Protein AF-A0A523UBL9-F1 (afdb_monomer)

pLDDT: mean 83.99, std 14.18, range [36.81, 96.0]

Mean predicted aligned error: 9.4 Å

Foldseek 3Di:
DDDDPVNVVVVVVVVVVVVVVVCVVVVVVVVLVVLVVQCPDPDPVSVLVSLLVLLVVQLVCVVVLLVQLPDPDLSSLLSSLSSLLNRPDCSSVVCVVSLVVQLLDDADPSLLSSLSSVPSPDPDLVVCLVVCVVPVSNNVNNVVSVVVVVVVVVVVVVVVVVVVDD

Solvent-accessible surface area (backbone atoms only — not comparable to full-atom values): 9038 Å² total; per-residue (Å²): 134,88,80,54,70,70,59,56,51,53,51,52,52,52,53,50,50,52,51,53,52,50,50,59,63,48,46,56,61,53,51,49,54,52,37,57,55,31,50,70,42,88,48,66,68,55,17,48,52,27,29,47,59,50,16,71,52,47,74,76,40,47,67,60,37,49,54,23,55,71,39,92,47,67,67,40,30,40,51,28,25,56,22,49,41,51,42,82,77,69,68,56,63,79,46,46,69,58,43,49,59,49,26,60,47,74,82,44,80,57,25,35,34,38,39,49,26,57,51,61,72,36,94,51,68,71,58,56,48,62,77,24,62,95,35,66,52,36,31,50,30,43,50,53,36,49,56,55,50,55,60,57,52,52,59,56,54,53,56,56,57,60,71,70,69,130

Nearest PDB structures (foldseek):
  7mc4-assembly1_A  TM=5.126E-01  e=4.516E+00  Synechococcus sp. A15-62
  4ol0-assembly1_B  TM=4.038E-01  e=2.848E+00  Homo sapiens

Sequence (166 aa):
MKISLPLKLGIAVVVFFALVFGALFAYRPVRQAWLVSRLRSNDPAVSEGAAKRLAAEGVKIIPLLKNWLESENPAHAKNACRVTAKITGDEWKELTGQLNAVLDGKPSKLTDAASAVFFAHNKVRWKVTEVFEDSPARNRNILCYLLTYYHSSEETEEDDEEAGVI

Radius of gyration: 23.35 Å; Cα contacts (8 Å, |Δi|>4): 133; chains: 1; bounding box: 74×54×57 Å

Secondary structure (DSSP, 8-state):
----HHHHHHHHHHHHHHHHHHHHHHHHHHHHHHHHHHHT-S-HHHHHHHHHHHHTTGGGGHHHHHHHHSSS-HHHHHHHHHHHTT--SSGGGGGHHHHHHHHTS-SSHHHHHHHHHHHHH-SSHHHHHHHTTT-HHHHHHHHHHHHHHHHHHHHHHHHHHHTT--

Structure (mmCIF, N/CA/C/O backbone):
data_AF-A0A523UBL9-F1
#
_entry.id   AF-A0A523UBL9-F1
#
loop_
_atom_site.group_PDB
_atom_site.id
_atom_site.type_symbol
_atom_site.label_atom_id
_atom_site.label_alt_id
_atom_site.label_comp_id
_atom_site.label_asym_id
_atom_site.label_entity_id
_atom_site.label_seq_id
_atom_site.pdbx_PDB_ins_code
_atom_site.Cartn_x
_atom_site.Cartn_y
_atom_site.Cartn_z
_atom_site.occupancy
_atom_site.B_iso_or_equiv
_atom_site.auth_seq_id
_atom_site.auth_comp_id
_atom_site.auth_asym_id
_atom_site.auth_atom_id
_atom_site.pdbx_PDB_model_num
ATOM 1 N N . MET A 1 1 ? -36.142 36.239 30.978 1.00 55.59 1 MET A N 1
ATOM 2 C CA . MET A 1 1 ? -37.100 35.119 30.813 1.00 55.59 1 MET A CA 1
ATOM 3 C C . MET A 1 1 ? -36.541 33.876 31.500 1.00 55.59 1 MET A C 1
ATOM 5 O O . MET A 1 1 ? -35.405 33.511 31.223 1.00 55.59 1 MET A O 1
ATOM 9 N N . LYS A 1 2 ? -37.276 33.263 32.441 1.00 73.38 2 LYS A N 1
ATOM 10 C CA . LYS A 1 2 ? -36.837 32.039 33.138 1.00 73.38 2 LYS A CA 1
ATOM 11 C C . LYS A 1 2 ? -37.148 30.831 32.250 1.00 73.38 2 LYS A C 1
ATOM 13 O O . LYS A 1 2 ? -38.293 30.415 32.151 1.00 73.38 2 LYS A O 1
ATOM 18 N N . ILE A 1 3 ? -36.127 30.316 31.573 1.00 71.38 3 ILE A N 1
ATOM 19 C CA . ILE A 1 3 ? -36.206 29.081 30.782 1.00 71.38 3 ILE A CA 1
ATOM 20 C C . ILE A 1 3 ? -36.570 27.934 31.734 1.00 71.38 3 ILE A C 1
ATOM 22 O O . ILE A 1 3 ? -35.879 27.732 32.738 1.00 71.38 3 ILE A O 1
ATOM 26 N N . SER A 1 4 ? -37.656 27.219 31.435 1.00 80.50 4 SER A N 1
ATOM 27 C CA . SER A 1 4 ? -38.154 26.114 32.254 1.00 80.50 4 SER A CA 1
ATOM 28 C C . SER A 1 4 ? -37.127 24.975 32.324 1.00 80.50 4 SER A C 1
ATOM 30 O O . SER A 1 4 ? -36.413 24.688 31.362 1.00 80.50 4 SER A O 1
ATOM 32 N N . LEU A 1 5 ? -37.028 24.332 33.493 1.00 81.44 5 LEU A N 1
ATOM 33 C CA . LEU A 1 5 ? -36.116 23.213 33.761 1.00 81.44 5 LEU A CA 1
ATOM 34 C C . LEU A 1 5 ? -36.132 22.101 32.680 1.00 81.44 5 LEU A C 1
ATOM 36 O O . LEU A 1 5 ? -35.047 21.700 32.255 1.00 81.44 5 LEU A O 1
ATOM 40 N N . PRO A 1 6 ? -37.299 21.638 32.174 1.00 85.75 6 PRO A N 1
ATOM 41 C CA . PRO A 1 6 ? -37.336 20.604 31.135 1.00 85.75 6 PRO A CA 1
ATOM 42 C C . PRO A 1 6 ? -36.724 21.057 29.803 1.00 85.75 6 PRO A C 1
ATOM 44 O O . PRO A 1 6 ? -36.115 20.247 29.107 1.00 85.75 6 PRO A O 1
ATOM 47 N N . LEU A 1 7 ? -36.804 22.349 29.462 1.00 87.81 7 LEU A N 1
ATOM 48 C CA . LEU A 1 7 ? -36.224 22.872 28.223 1.00 87.81 7 LEU A CA 1
ATOM 49 C C . LEU A 1 7 ? -34.687 22.882 28.275 1.00 87.81 7 LEU A C 1
ATOM 51 O O . LEU A 1 7 ? -34.036 22.530 27.295 1.00 87.81 7 LEU A O 1
ATOM 55 N N . LYS A 1 8 ? -34.093 23.211 29.433 1.00 87.38 8 LYS A N 1
ATOM 56 C CA . LYS A 1 8 ? -32.631 23.134 29.623 1.00 87.38 8 LYS A CA 1
ATOM 57 C C . LYS A 1 8 ? -32.122 21.698 29.530 1.00 87.38 8 LYS A C 1
ATOM 59 O O . LYS A 1 8 ? -31.075 21.470 28.933 1.00 87.38 8 LYS A O 1
ATOM 64 N N . LEU A 1 9 ? -32.871 20.748 30.097 1.00 90.81 9 LEU A N 1
ATOM 65 C CA . LEU A 1 9 ? -32.520 19.331 30.048 1.00 90.81 9 LEU A CA 1
ATOM 66 C C . LEU A 1 9 ? -32.579 18.799 28.610 1.00 90.81 9 LEU A C 1
ATOM 68 O O . LEU A 1 9 ? -31.633 18.155 28.167 1.00 90.81 9 LEU A O 1
ATOM 72 N N . GLY A 1 10 ? -33.629 19.141 27.855 1.00 91.00 10 GLY A N 1
ATOM 73 C CA . GLY A 1 10 ? -33.744 18.770 26.443 1.00 91.00 10 GLY A CA 1
ATOM 74 C C . GLY A 1 10 ? -32.583 19.301 25.597 1.00 91.00 10 GLY A C 1
ATOM 75 O O . GLY A 1 10 ? -31.951 18.535 24.872 1.00 91.00 10 GLY A O 1
ATOM 76 N N . ILE A 1 11 ? -32.237 20.585 25.743 1.00 93.38 11 ILE A N 1
ATOM 77 C CA . ILE A 1 11 ? -31.098 21.185 25.027 1.00 93.38 11 ILE A CA 1
ATOM 78 C C . ILE A 1 11 ? -29.780 20.508 25.424 1.00 93.38 11 ILE A C 1
ATOM 80 O O . ILE A 1 11 ? -28.978 20.188 24.549 1.00 93.38 11 ILE A O 1
ATOM 84 N N . ALA A 1 12 ? -29.559 20.250 26.716 1.00 92.44 12 ALA A N 1
ATOM 85 C CA . ALA A 1 12 ? -28.338 19.600 27.190 1.00 92.44 12 ALA A CA 1
ATOM 86 C C . ALA A 1 12 ? -28.161 18.197 26.587 1.00 92.44 12 ALA A C 1
ATOM 88 O O . ALA A 1 12 ? -27.067 17.856 26.140 1.00 92.44 12 ALA A O 1
ATOM 89 N N . VAL A 1 13 ? -29.242 17.413 26.509 1.00 94.69 13 VAL A N 1
ATOM 90 C CA . VAL A 1 13 ? -29.226 16.084 25.881 1.00 94.69 13 VAL A CA 1
ATOM 91 C C . VAL A 1 13 ? -28.898 16.192 24.389 1.00 94.69 13 VAL A C 1
ATOM 93 O O . VAL A 1 13 ? -28.027 15.472 23.906 1.00 94.69 13 VAL A O 1
ATOM 96 N N . VAL A 1 14 ? -29.525 17.122 23.662 1.00 95.31 14 VAL A N 1
ATOM 97 C CA . VAL A 1 14 ? -29.258 17.316 22.225 1.00 95.31 14 VAL A CA 1
ATOM 98 C C . VAL A 1 14 ? -27.803 17.726 21.972 1.00 95.31 14 VAL A C 1
ATOM 100 O O . VAL A 1 14 ? -27.155 17.150 21.099 1.00 95.31 14 VAL A O 1
ATOM 103 N N . VAL A 1 15 ? -27.258 18.666 22.752 1.00 95.88 15 VAL A N 1
ATOM 104 C CA . VAL A 1 15 ? -25.851 19.097 22.636 1.00 95.88 15 VAL A CA 1
ATOM 105 C C . VAL A 1 15 ? -24.892 17.948 22.948 1.00 95.88 15 VAL A C 1
ATOM 107 O O . VAL A 1 15 ? -23.899 17.769 22.243 1.00 95.88 15 VAL A O 1
ATOM 110 N N . PHE A 1 16 ? -25.197 17.139 23.965 1.00 95.44 16 PHE A N 1
ATOM 111 C CA . PHE A 1 16 ? -24.388 15.976 24.314 1.00 95.44 16 PHE A CA 1
ATOM 112 C C . PHE A 1 16 ? -24.327 14.965 23.165 1.00 95.44 16 PHE A C 1
ATOM 114 O O . PHE A 1 16 ? -23.238 14.575 22.745 1.00 95.44 16 PHE A O 1
ATOM 121 N N . PHE A 1 17 ? -25.474 14.589 22.594 1.00 96.00 17 PHE A N 1
ATOM 122 C CA . PHE A 1 17 ? -25.494 13.678 21.450 1.00 96.00 17 PHE A CA 1
ATOM 123 C C . PHE A 1 17 ? -24.804 14.281 20.225 1.00 96.00 17 PHE A C 1
ATOM 125 O O . PHE A 1 17 ? -24.037 13.580 19.569 1.00 96.00 17 PHE A O 1
ATOM 132 N N . ALA A 1 18 ? -24.996 15.574 19.945 1.00 94.94 18 ALA A N 1
ATOM 133 C CA . ALA A 1 18 ? -24.295 16.252 18.856 1.00 94.94 18 ALA A CA 1
ATOM 134 C C . ALA A 1 18 ? -22.765 16.179 19.017 1.00 94.94 18 ALA A C 1
ATOM 136 O O . ALA A 1 18 ? -22.064 15.899 18.045 1.00 94.94 18 ALA A O 1
ATOM 137 N N . LEU A 1 19 ? -22.246 16.349 20.239 1.00 94.56 19 LEU A N 1
ATOM 138 C CA . LEU A 1 19 ? -20.820 16.176 20.537 1.00 94.56 19 LEU A CA 1
ATOM 139 C C . LEU A 1 19 ? -20.351 14.733 20.323 1.00 94.56 19 LEU A C 1
ATOM 141 O O . LEU A 1 19 ? -19.305 14.525 19.710 1.00 94.56 19 LEU A O 1
ATOM 145 N N . VAL A 1 20 ? -21.120 13.739 20.778 1.00 93.75 20 VAL A N 1
ATOM 146 C CA . VAL A 1 20 ? -20.772 12.320 20.587 1.00 93.75 20 VAL A CA 1
ATOM 147 C C . VAL A 1 20 ? -20.743 11.961 19.100 1.00 93.75 20 VAL A C 1
ATOM 149 O O . VAL A 1 20 ? -19.766 11.376 18.628 1.00 93.75 20 VAL A O 1
ATOM 152 N N . PHE A 1 21 ? -21.768 12.348 18.336 1.00 92.56 21 PHE A N 1
ATOM 153 C CA . PHE A 1 21 ? -21.807 12.110 16.892 1.00 92.56 21 PHE A CA 1
ATOM 154 C C . PHE A 1 21 ? -20.688 12.857 16.162 1.00 92.56 21 PHE A C 1
ATOM 156 O O . PHE A 1 21 ? -20.036 12.273 15.296 1.00 92.56 21 PHE A O 1
ATOM 163 N N . GLY A 1 22 ? -20.409 14.104 16.550 1.00 91.62 22 GLY A N 1
ATOM 164 C CA . GLY A 1 22 ? -19.294 14.880 16.010 1.00 91.62 22 GLY A CA 1
ATOM 165 C C . GLY A 1 22 ? -17.943 14.201 16.246 1.00 91.62 22 GLY A C 1
ATOM 166 O O . GLY A 1 22 ? -17.153 14.058 15.313 1.00 91.62 22 GLY A O 1
ATOM 167 N N . ALA A 1 23 ? -17.697 13.704 17.460 1.00 89.75 23 ALA A N 1
ATOM 168 C CA . ALA A 1 23 ? -16.467 12.993 17.801 1.00 89.75 23 ALA A CA 1
ATOM 169 C C . ALA A 1 23 ? -16.315 11.679 17.017 1.00 89.75 23 ALA A C 1
ATOM 171 O O . ALA A 1 23 ? -15.239 11.393 16.490 1.00 89.75 23 ALA A O 1
ATOM 172 N N . LEU A 1 24 ? -17.392 10.898 16.883 1.00 88.81 24 LEU A N 1
ATOM 173 C CA . LEU A 1 24 ? -17.383 9.655 16.104 1.00 88.81 24 LEU A CA 1
ATOM 174 C C . LEU A 1 24 ? -17.133 9.911 14.614 1.00 88.81 24 LEU A C 1
ATOM 176 O O . LEU A 1 24 ? -16.385 9.164 13.978 1.00 88.81 24 LEU A O 1
ATOM 180 N N . PHE A 1 25 ? -17.723 10.974 14.065 1.00 88.06 25 PHE A N 1
ATOM 181 C CA . PHE A 1 25 ? -17.520 11.345 12.668 1.00 88.06 25 PHE A CA 1
ATOM 182 C C . PHE A 1 25 ? -16.086 11.826 12.416 1.00 88.06 25 PHE A C 1
ATOM 184 O O . PHE A 1 25 ? -15.464 11.419 11.435 1.00 88.06 25 PHE A O 1
ATOM 191 N N . ALA A 1 26 ? -15.520 12.615 13.334 1.00 88.94 26 ALA A N 1
ATOM 192 C CA . ALA A 1 26 ? -14.139 13.088 13.256 1.00 88.94 26 ALA A CA 1
ATOM 193 C C . ALA A 1 26 ? -13.097 11.982 13.508 1.00 88.94 26 ALA A C 1
ATOM 195 O O . ALA A 1 26 ? -11.970 12.070 13.017 1.00 88.94 26 ALA A O 1
ATOM 196 N N . TYR A 1 27 ? -13.452 10.916 14.230 1.00 87.12 27 TYR A N 1
ATOM 197 C CA . TYR A 1 27 ? -12.510 9.857 14.594 1.00 87.12 27 TYR A CA 1
ATOM 198 C C . TYR A 1 27 ? -11.861 9.185 13.378 1.00 87.12 27 TYR A C 1
ATOM 200 O O . TYR A 1 27 ? -10.645 8.991 13.356 1.00 87.12 27 TYR A O 1
ATOM 208 N N . ARG A 1 28 ? -12.644 8.849 12.344 1.00 81.19 28 ARG A N 1
ATOM 209 C CA . ARG A 1 28 ? -12.119 8.195 11.132 1.00 81.19 28 ARG A CA 1
ATOM 210 C C . ARG A 1 28 ? -11.095 9.045 10.368 1.00 81.19 28 ARG A C 1
ATOM 212 O O . ARG A 1 28 ? -9.984 8.545 10.185 1.00 81.19 28 ARG A O 1
ATOM 219 N N . PRO A 1 29 ? -11.404 10.287 9.942 1.00 83.44 29 PRO A N 1
ATOM 220 C CA . PRO A 1 29 ? -10.446 11.105 9.203 1.00 83.44 29 PRO A CA 1
ATOM 221 C C . PRO A 1 29 ? -9.203 11.432 10.039 1.00 83.44 29 PRO A C 1
ATOM 223 O O . PRO A 1 29 ? -8.092 11.374 9.516 1.00 83.44 29 PRO A O 1
ATOM 226 N N . VAL A 1 30 ? -9.351 11.680 11.348 1.00 87.81 30 VAL A N 1
ATOM 227 C CA . VAL A 1 30 ? -8.208 11.937 12.243 1.00 87.81 30 VAL A CA 1
ATOM 228 C C . VAL A 1 30 ? -7.319 10.701 12.374 1.00 87.81 30 VAL A C 1
ATOM 230 O O . VAL A 1 30 ? -6.098 10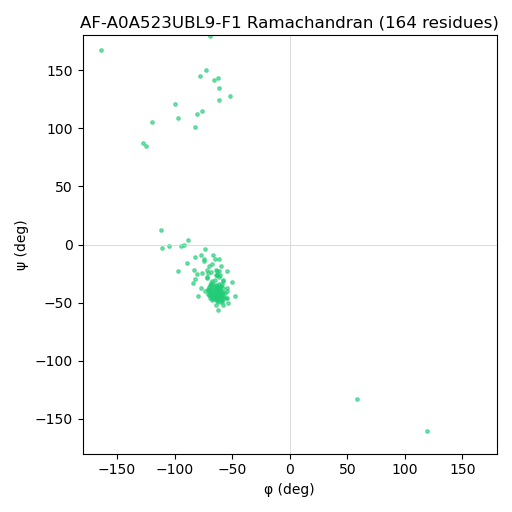.795 12.238 1.00 87.81 30 VAL A O 1
ATOM 233 N N . ARG A 1 31 ? -7.913 9.521 12.587 1.00 87.19 31 ARG A N 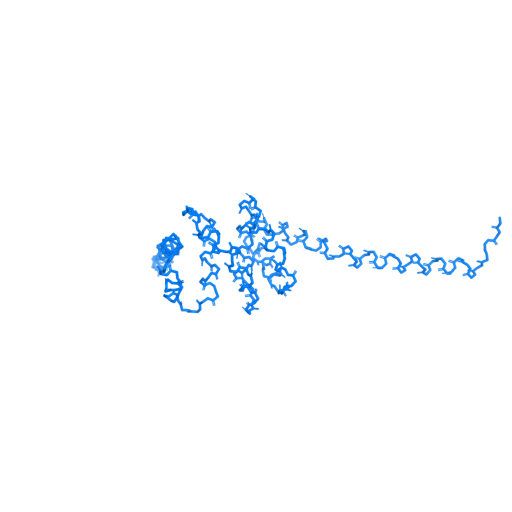1
ATOM 234 C CA . ARG A 1 31 ? -7.168 8.259 12.682 1.00 87.19 31 ARG A CA 1
ATOM 235 C C . ARG A 1 31 ? -6.436 7.938 11.381 1.00 87.19 31 ARG A C 1
ATOM 237 O O . ARG A 1 31 ? -5.283 7.515 11.436 1.00 87.19 31 ARG A O 1
ATOM 244 N N . GLN A 1 32 ? -7.073 8.152 10.231 1.00 83.19 32 GLN A N 1
ATOM 245 C CA . GLN A 1 32 ? -6.432 7.952 8.933 1.00 83.19 32 GLN A CA 1
ATOM 246 C C . GLN A 1 32 ? -5.268 8.924 8.748 1.00 83.19 32 GLN A C 1
ATOM 248 O O . GLN A 1 32 ? -4.151 8.465 8.532 1.00 83.19 32 GLN A O 1
ATOM 253 N N . ALA A 1 33 ? -5.469 10.230 8.940 1.00 85.50 33 ALA A N 1
ATOM 254 C CA . ALA A 1 33 ? -4.394 11.222 8.843 1.00 85.50 33 ALA A CA 1
ATOM 255 C C . ALA A 1 33 ? -3.202 10.887 9.759 1.00 85.50 33 ALA A C 1
ATOM 257 O O . ALA A 1 33 ? -2.042 10.985 9.353 1.00 85.50 33 ALA A O 1
ATOM 258 N N . TRP A 1 34 ? -3.480 10.407 10.971 1.00 88.88 34 TRP A N 1
ATOM 259 C CA . TRP A 1 34 ? -2.451 9.960 11.903 1.00 88.88 34 TRP A CA 1
ATOM 260 C C . TRP A 1 34 ? -1.677 8.729 11.400 1.00 88.88 34 TRP A C 1
ATOM 262 O O . TRP A 1 34 ? -0.446 8.708 11.470 1.00 88.88 34 TRP A O 1
ATOM 272 N N . LEU A 1 35 ? -2.358 7.720 10.843 1.00 87.94 35 LEU A N 1
ATOM 273 C CA . LEU A 1 35 ? -1.700 6.554 10.236 1.00 87.94 35 LEU A CA 1
ATOM 274 C C . LEU A 1 35 ? -0.860 6.948 9.012 1.00 87.94 35 LEU A C 1
ATOM 276 O O . LEU A 1 35 ? 0.265 6.469 8.872 1.00 87.94 35 LEU A O 1
ATOM 280 N N . VAL A 1 36 ? -1.353 7.868 8.176 1.00 86.12 36 VAL A N 1
ATOM 281 C CA . VAL A 1 36 ? -0.602 8.425 7.036 1.00 86.12 36 VAL A CA 1
ATOM 282 C C . VAL A 1 36 ? 0.666 9.132 7.509 1.00 86.12 36 VAL A C 1
ATOM 284 O O . VAL A 1 36 ? 1.735 8.942 6.932 1.00 86.12 36 VAL A O 1
ATOM 287 N N . SER A 1 37 ? 0.581 9.909 8.590 1.00 87.56 37 SER A N 1
ATOM 288 C CA . SER A 1 37 ? 1.762 10.539 9.184 1.00 87.56 37 SER A CA 1
ATOM 289 C C . SER A 1 37 ? 2.769 9.499 9.677 1.00 87.56 37 SER A C 1
ATOM 291 O O . SER A 1 37 ? 3.971 9.690 9.510 1.00 87.56 37 SER A O 1
ATOM 293 N N . ARG A 1 38 ? 2.303 8.387 10.259 1.00 88.81 38 ARG A N 1
ATOM 294 C CA . ARG A 1 38 ? 3.1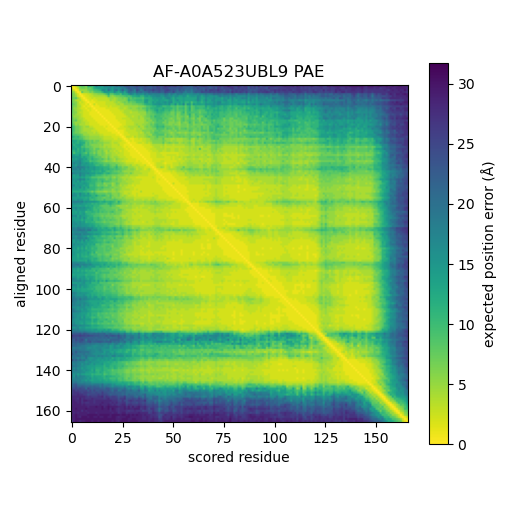85 7.316 10.745 1.00 88.81 38 ARG A CA 1
ATOM 295 C C . ARG A 1 38 ? 3.828 6.496 9.633 1.00 88.81 38 ARG A C 1
ATOM 297 O O . ARG A 1 38 ? 4.953 6.047 9.825 1.00 88.81 38 ARG A O 1
ATOM 304 N N . LEU A 1 39 ? 3.196 6.373 8.464 1.00 87.62 39 LEU A N 1
ATOM 305 C CA . LEU A 1 39 ? 3.843 5.789 7.280 1.00 87.62 39 LEU A CA 1
ATOM 306 C C . LEU A 1 39 ? 5.122 6.542 6.887 1.00 87.62 39 LEU A C 1
ATOM 308 O O . LEU A 1 39 ? 6.058 5.930 6.383 1.00 87.62 39 LEU A O 1
ATOM 312 N N . ARG A 1 40 ? 5.183 7.851 7.152 1.00 85.56 40 ARG A N 1
ATOM 313 C CA . ARG A 1 40 ? 6.344 8.705 6.860 1.00 85.56 40 ARG A CA 1
ATOM 314 C C . ARG A 1 40 ? 7.381 8.745 7.988 1.00 85.56 40 ARG A C 1
ATOM 316 O O . ARG A 1 40 ? 8.327 9.517 7.897 1.00 85.56 40 ARG A O 1
ATOM 323 N N . SER A 1 41 ? 7.197 7.971 9.057 1.00 85.06 41 SER A N 1
ATOM 324 C CA . SER A 1 41 ? 8.179 7.896 10.139 1.00 85.06 41 SER A CA 1
ATOM 325 C C . SER A 1 41 ? 9.481 7.260 9.644 1.00 85.06 41 SER A C 1
ATOM 327 O O . SER A 1 41 ? 9.441 6.298 8.878 1.00 85.06 41 SER A O 1
ATOM 329 N N . ASN A 1 42 ? 10.619 7.777 10.116 1.00 85.88 42 ASN A N 1
ATOM 330 C CA . ASN A 1 42 ? 11.938 7.186 9.868 1.00 85.88 42 ASN A CA 1
ATOM 331 C C . ASN A 1 42 ? 12.131 5.861 10.615 1.00 85.88 42 ASN A C 1
ATOM 333 O O . ASN A 1 42 ? 13.016 5.094 10.258 1.00 85.88 42 ASN A O 1
ATOM 337 N N . ASP A 1 43 ? 11.312 5.594 11.637 1.00 89.69 43 ASP A N 1
ATOM 338 C CA . ASP A 1 43 ? 11.318 4.329 12.362 1.00 89.69 43 ASP A CA 1
ATOM 339 C C . ASP A 1 43 ? 10.626 3.238 11.512 1.00 89.69 43 ASP A C 1
ATOM 341 O O . ASP A 1 43 ? 9.407 3.323 11.266 1.00 89.69 43 ASP A O 1
ATOM 345 N N . PRO A 1 44 ? 11.367 2.198 11.070 1.00 86.50 44 PRO A N 1
ATOM 346 C CA . PRO A 1 44 ? 10.820 1.122 10.254 1.00 86.50 44 PRO A CA 1
ATOM 347 C C . PRO A 1 44 ? 9.660 0.396 10.936 1.00 86.50 44 PRO A C 1
ATOM 349 O O . PRO A 1 44 ? 8.679 0.075 10.262 1.00 86.50 44 PRO A O 1
ATOM 352 N N . ALA A 1 45 ? 9.715 0.191 12.257 1.00 89.12 45 ALA A N 1
ATOM 353 C CA . ALA A 1 45 ? 8.691 -0.530 13.008 1.00 89.12 45 ALA A CA 1
ATOM 354 C C . ALA A 1 45 ? 7.385 0.271 13.094 1.00 89.12 45 ALA A C 1
ATOM 356 O O . ALA A 1 45 ? 6.291 -0.278 12.916 1.00 89.12 45 ALA A O 1
ATOM 357 N N . VAL A 1 46 ? 7.481 1.589 13.299 1.00 89.81 46 VAL A N 1
ATOM 358 C CA . VAL A 1 46 ? 6.314 2.488 13.328 1.00 89.81 46 VAL A CA 1
ATOM 359 C C . VAL A 1 46 ? 5.650 2.560 11.959 1.00 89.81 46 VAL A C 1
ATOM 361 O O . VAL A 1 46 ? 4.424 2.438 11.850 1.00 89.81 46 VAL A O 1
ATOM 364 N N . SER A 1 47 ? 6.460 2.739 10.920 1.00 88.06 47 SER A N 1
ATOM 365 C CA . SER A 1 47 ? 5.987 2.829 9.544 1.00 88.06 47 SER A CA 1
ATOM 366 C C . SER A 1 47 ? 5.354 1.507 9.079 1.00 88.06 47 SER A C 1
ATOM 368 O O . SER A 1 47 ? 4.298 1.490 8.441 1.00 88.06 47 SER A O 1
ATOM 370 N N . GLU A 1 48 ? 5.929 0.377 9.491 1.00 88.94 48 GLU A N 1
ATOM 371 C CA . GLU A 1 48 ? 5.432 -0.962 9.179 1.00 88.94 48 GLU A CA 1
ATOM 372 C C . GLU A 1 48 ? 4.126 -1.283 9.906 1.00 88.94 48 GLU A C 1
ATOM 374 O O . GLU A 1 48 ? 3.169 -1.772 9.296 1.00 88.94 48 GLU A O 1
ATOM 379 N N . GLY A 1 49 ? 4.040 -0.929 11.188 1.00 89.81 49 GLY A N 1
ATOM 380 C CA . GLY A 1 49 ? 2.808 -1.042 11.960 1.00 89.81 49 GLY A CA 1
ATOM 381 C C . GLY A 1 49 ? 1.673 -0.196 11.378 1.00 89.81 49 GLY A C 1
ATOM 382 O O . GLY A 1 49 ? 0.523 -0.640 11.361 1.00 89.81 49 GLY A O 1
ATOM 383 N N . ALA A 1 50 ? 1.975 0.999 10.860 1.00 91.31 50 ALA A N 1
ATOM 384 C CA . ALA A 1 50 ? 0.986 1.841 10.189 1.00 91.31 50 ALA A CA 1
ATOM 385 C C . ALA A 1 50 ? 0.474 1.203 8.889 1.00 91.31 50 ALA A C 1
ATOM 387 O O . ALA A 1 50 ? -0.739 1.153 8.678 1.00 91.31 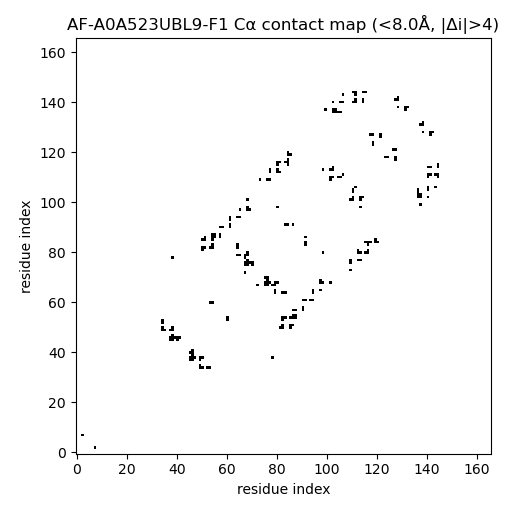50 ALA A O 1
ATOM 388 N N . ALA A 1 51 ? 1.371 0.649 8.066 1.00 92.25 51 ALA A N 1
ATOM 389 C CA . ALA A 1 51 ? 0.997 -0.034 6.829 1.00 92.25 51 ALA A CA 1
ATOM 390 C C . ALA A 1 51 ? 0.090 -1.246 7.089 1.00 92.25 51 ALA A C 1
ATOM 392 O O . ALA A 1 51 ? -0.950 -1.375 6.448 1.00 92.25 51 ALA A O 1
ATOM 393 N N . LYS A 1 52 ? 0.426 -2.084 8.081 1.00 92.88 52 LYS A N 1
ATOM 394 C CA . LYS A 1 52 ? -0.406 -3.235 8.482 1.00 92.88 52 LYS A CA 1
ATOM 395 C C . LYS A 1 52 ? -1.792 -2.806 8.970 1.00 92.88 52 LYS A C 1
ATOM 397 O O . LYS A 1 52 ? -2.791 -3.412 8.603 1.00 92.88 52 LYS A O 1
ATOM 402 N N . ARG A 1 53 ? -1.869 -1.741 9.777 1.00 92.44 53 ARG A N 1
ATOM 403 C CA . ARG A 1 53 ? -3.148 -1.220 10.294 1.00 92.44 53 ARG A CA 1
ATOM 404 C C . ARG A 1 53 ? -4.041 -0.648 9.198 1.00 92.44 53 ARG A C 1
ATOM 406 O O . ARG A 1 53 ? -5.251 -0.801 9.301 1.00 92.44 53 ARG A O 1
ATOM 413 N N . LEU A 1 54 ? -3.458 -0.000 8.189 1.00 91.62 54 LEU A N 1
ATOM 414 C CA . LEU A 1 54 ? -4.199 0.488 7.024 1.00 91.62 54 LEU A CA 1
ATOM 415 C C . LEU A 1 54 ? -4.663 -0.668 6.136 1.00 91.62 54 LEU A C 1
ATOM 417 O O . LEU A 1 54 ? -5.816 -0.687 5.723 1.00 91.62 54 LEU A O 1
ATOM 421 N N . ALA A 1 55 ? -3.801 -1.656 5.899 1.00 91.88 55 ALA A N 1
ATOM 422 C CA . ALA A 1 55 ? -4.147 -2.840 5.118 1.00 91.88 55 ALA A CA 1
ATOM 423 C C . ALA A 1 55 ? -5.281 -3.658 5.761 1.00 91.88 55 ALA A C 1
ATOM 425 O O . ALA A 1 55 ? -6.156 -4.158 5.060 1.00 91.88 55 ALA A O 1
ATOM 426 N N . ALA A 1 56 ? -5.324 -3.719 7.097 1.00 91.19 56 ALA A N 1
ATOM 427 C CA . ALA A 1 56 ? -6.395 -4.374 7.847 1.00 91.19 56 ALA A CA 1
ATOM 428 C C . ALA A 1 56 ? -7.779 -3.707 7.688 1.00 91.19 56 ALA A C 1
ATOM 430 O O . ALA A 1 56 ? -8.784 -4.291 8.087 1.00 91.19 56 ALA A O 1
ATOM 431 N N . GLU A 1 57 ? -7.869 -2.497 7.118 1.00 88.69 57 GLU A N 1
ATOM 432 C CA . GLU A 1 57 ? -9.163 -1.887 6.774 1.00 88.69 57 GLU A CA 1
ATOM 433 C C . GLU A 1 57 ? -9.807 -2.526 5.524 1.00 88.69 57 GLU A C 1
ATOM 435 O O . GLU A 1 57 ? -11.001 -2.308 5.283 1.00 88.69 57 GLU A O 1
ATOM 440 N N . GLY A 1 58 ? -9.053 -3.337 4.766 1.00 86.62 58 GLY A N 1
ATOM 441 C CA . GLY A 1 58 ? -9.534 -4.109 3.617 1.00 86.62 58 GLY A CA 1
ATOM 442 C C . GLY A 1 58 ? -10.138 -3.223 2.527 1.00 86.62 58 GLY A C 1
ATOM 443 O O . GLY A 1 58 ? -9.596 -2.171 2.199 1.00 86.62 58 GLY A O 1
ATOM 444 N N . VAL A 1 59 ? -11.314 -3.594 2.013 1.00 88.75 59 VAL A N 1
ATOM 445 C CA . VAL A 1 59 ? -12.031 -2.863 0.943 1.00 88.75 59 VAL A CA 1
ATOM 446 C C . VAL A 1 59 ? -12.177 -1.358 1.227 1.00 88.75 59 VAL A C 1
ATOM 448 O O . VAL A 1 59 ? -12.139 -0.536 0.314 1.00 88.75 59 VAL A O 1
ATOM 451 N N . LYS A 1 60 ? -12.291 -0.949 2.500 1.00 89.06 60 LYS A N 1
ATOM 452 C CA . LYS A 1 60 ? -12.499 0.464 2.868 1.00 89.06 60 LYS A CA 1
ATOM 453 C C . LYS A 1 60 ? -11.325 1.367 2.491 1.00 89.06 60 LYS A C 1
ATOM 455 O O . LYS A 1 60 ? -11.541 2.565 2.310 1.00 89.06 60 LYS A O 1
ATOM 460 N N . ILE A 1 61 ? -10.109 0.824 2.395 1.00 90.81 61 ILE A N 1
ATOM 461 C CA . ILE A 1 61 ? -8.913 1.611 2.074 1.00 90.81 61 ILE A CA 1
ATOM 462 C C . ILE A 1 61 ? -8.649 1.700 0.568 1.00 90.81 61 ILE A C 1
ATOM 464 O O . ILE A 1 61 ? -7.919 2.591 0.139 1.00 90.81 61 ILE A O 1
ATOM 468 N N . ILE A 1 62 ? -9.271 0.839 -0.245 1.00 92.56 62 ILE A N 1
ATOM 469 C CA . ILE A 1 62 ? -9.043 0.759 -1.695 1.00 92.56 62 ILE A CA 1
ATOM 470 C C . ILE A 1 62 ? -9.238 2.111 -2.404 1.00 92.56 62 ILE A C 1
ATOM 472 O O . ILE A 1 62 ? -8.335 2.503 -3.145 1.00 92.56 62 ILE A O 1
ATOM 476 N N . PRO A 1 63 ? -10.304 2.902 -2.143 1.00 92.62 63 PRO A N 1
ATOM 477 C CA . PRO A 1 63 ? -10.457 4.212 -2.781 1.00 92.62 63 PRO A CA 1
ATOM 478 C C . PRO A 1 63 ? -9.311 5.179 -2.454 1.00 92.62 63 PRO A C 1
ATOM 480 O O . PRO A 1 63 ? -8.871 5.938 -3.313 1.00 92.62 63 PRO A O 1
ATOM 483 N N . LEU A 1 64 ? -8.792 5.135 -1.221 1.00 91.38 64 LEU A N 1
ATOM 484 C CA . LEU A 1 64 ? -7.653 5.959 -0.821 1.00 91.38 64 LEU A CA 1
ATOM 485 C C . LEU A 1 64 ? -6.377 5.525 -1.550 1.00 91.38 64 LEU A C 1
ATOM 487 O O . LEU A 1 64 ? -5.643 6.375 -2.051 1.00 91.38 64 LEU A O 1
ATOM 491 N N . LEU A 1 65 ? -6.121 4.216 -1.623 1.00 94.06 65 LEU A N 1
ATOM 492 C CA . LEU A 1 65 ? -4.947 3.668 -2.305 1.00 94.06 65 LEU A CA 1
ATOM 493 C C . LEU A 1 65 ? -4.975 3.964 -3.803 1.00 94.06 65 LEU A C 1
ATOM 495 O O . LEU A 1 65 ? -3.949 4.350 -4.358 1.00 94.06 65 LEU A O 1
ATOM 499 N N . LYS A 1 66 ? -6.149 3.862 -4.430 1.00 94.12 66 LYS A N 1
ATOM 500 C CA . LYS A 1 66 ? -6.360 4.252 -5.824 1.00 94.12 66 LYS A CA 1
ATOM 501 C C . LYS A 1 66 ? -6.001 5.722 -6.047 1.00 94.12 66 LYS A C 1
ATOM 503 O O . LYS A 1 66 ? 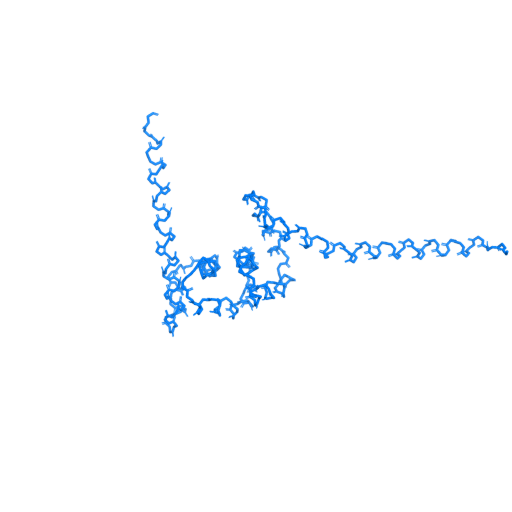-5.136 6.010 -6.869 1.00 94.12 66 LYS A O 1
ATOM 508 N N . ASN A 1 67 ? -6.553 6.627 -5.234 1.00 93.12 67 ASN A N 1
ATOM 509 C CA . ASN A 1 67 ? -6.237 8.057 -5.312 1.00 93.12 67 ASN A CA 1
ATOM 510 C C . ASN A 1 67 ? -4.740 8.344 -5.108 1.00 93.12 67 ASN A C 1
ATOM 512 O O . ASN A 1 67 ? -4.200 9.282 -5.686 1.00 93.12 67 ASN A O 1
ATOM 516 N N . TRP A 1 68 ? -4.052 7.567 -4.270 1.00 93.50 68 TRP A N 1
ATOM 517 C CA . TRP A 1 68 ? -2.615 7.723 -4.048 1.00 93.50 68 TRP A CA 1
ATOM 518 C C . TRP A 1 68 ? -1.763 7.222 -5.213 1.00 93.50 68 TRP A C 1
ATOM 520 O O . TRP A 1 68 ? -0.771 7.875 -5.536 1.00 93.50 68 TRP A O 1
ATOM 530 N N . LEU A 1 69 ? -2.135 6.097 -5.831 1.00 92.81 69 LEU A N 1
ATOM 531 C CA . LEU A 1 69 ? -1.463 5.562 -7.021 1.00 92.81 69 LEU A CA 1
ATOM 532 C C . LEU A 1 69 ? -1.652 6.470 -8.239 1.00 92.81 69 LEU A C 1
ATOM 534 O O . LEU A 1 69 ? -0.740 6.593 -9.047 1.00 92.81 69 LEU A O 1
ATOM 538 N N . GLU A 1 70 ? -2.811 7.117 -8.346 1.00 90.75 70 GLU A N 1
ATOM 539 C CA . GLU A 1 70 ? -3.133 8.060 -9.424 1.00 90.75 70 GLU A CA 1
ATOM 540 C C . GLU A 1 70 ? -2.570 9.470 -9.170 1.00 90.75 70 GLU A C 1
ATOM 542 O O . GLU A 1 70 ? -2.569 10.310 -10.066 1.00 90.75 70 GLU A O 1
ATOM 547 N N . SER A 1 71 ? -2.074 9.754 -7.960 1.00 89.00 71 SER A N 1
ATOM 548 C CA . SER A 1 71 ? -1.493 11.061 -7.650 1.00 89.00 71 SER A CA 1
ATOM 549 C C . SER A 1 71 ? -0.077 11.207 -8.210 1.00 89.00 71 SER A C 1
ATOM 551 O O . SER A 1 71 ? 0.732 10.287 -8.138 1.00 89.00 71 SER A O 1
ATOM 553 N N . GLU A 1 72 ? 0.274 12.416 -8.651 1.00 84.38 72 GLU A N 1
ATOM 554 C CA . GLU A 1 72 ? 1.623 12.745 -9.142 1.00 84.38 72 GLU A CA 1
ATOM 555 C C . GLU A 1 72 ? 2.706 12.689 -8.049 1.00 84.38 72 GLU A C 1
ATOM 557 O O . GLU A 1 72 ? 3.899 12.788 -8.332 1.00 84.38 72 GLU A O 1
ATOM 562 N N . ASN A 1 73 ? 2.317 12.537 -6.778 1.00 87.25 73 ASN A N 1
ATOM 563 C CA . ASN A 1 73 ? 3.259 12.488 -5.673 1.00 87.25 73 ASN A CA 1
ATOM 564 C C . ASN A 1 73 ? 3.880 11.080 -5.548 1.00 87.25 73 ASN A C 1
ATOM 566 O O . ASN A 1 73 ? 3.206 10.150 -5.089 1.00 87.25 73 ASN A O 1
ATOM 570 N N . PRO A 1 74 ? 5.189 10.908 -5.820 1.00 84.38 74 PRO A N 1
ATOM 571 C CA . PRO A 1 74 ? 5.833 9.594 -5.781 1.00 84.38 74 PRO A CA 1
ATOM 572 C C . PRO A 1 74 ? 5.815 8.961 -4.382 1.00 84.38 74 PRO A C 1
ATOM 574 O O . PRO A 1 74 ? 5.819 7.735 -4.250 1.00 84.38 74 PRO A O 1
ATOM 577 N N . ALA A 1 75 ? 5.751 9.770 -3.317 1.00 87.25 75 ALA A N 1
ATOM 578 C CA . ALA A 1 75 ? 5.642 9.262 -1.953 1.00 87.25 75 ALA A CA 1
ATOM 579 C C . ALA A 1 75 ? 4.275 8.615 -1.689 1.00 87.25 75 ALA A C 1
ATOM 581 O O . ALA A 1 75 ? 4.196 7.632 -0.950 1.00 87.25 75 ALA A O 1
ATOM 582 N N . HIS A 1 76 ? 3.200 9.140 -2.284 1.00 90.06 76 HIS A N 1
ATOM 583 C CA . HIS A 1 76 ? 1.873 8.535 -2.180 1.00 90.06 76 HIS A CA 1
ATOM 584 C C . HIS A 1 76 ? 1.829 7.198 -2.907 1.00 90.06 76 HIS A C 1
ATOM 586 O O . HIS A 1 76 ? 1.434 6.208 -2.296 1.00 90.06 76 HIS A O 1
ATOM 592 N N . ALA A 1 77 ? 2.324 7.138 -4.142 1.00 90.31 77 ALA A N 1
ATOM 593 C CA . ALA A 1 77 ? 2.339 5.903 -4.915 1.00 90.31 77 ALA A CA 1
ATOM 594 C C . ALA A 1 77 ? 3.195 4.809 -4.237 1.00 90.31 77 ALA A C 1
ATOM 596 O O . ALA A 1 77 ? 2.751 3.666 -4.103 1.00 90.31 77 ALA A O 1
ATOM 597 N N . LYS A 1 78 ? 4.366 5.163 -3.681 1.00 90.44 78 LYS A N 1
ATOM 598 C CA . LYS A 1 78 ? 5.202 4.226 -2.906 1.00 90.44 78 LYS A CA 1
ATOM 599 C C . LYS A 1 78 ? 4.493 3.713 -1.648 1.00 90.44 78 LYS A C 1
ATOM 601 O O . LYS A 1 78 ? 4.513 2.514 -1.367 1.00 90.44 78 LYS A O 1
ATOM 606 N N . ASN A 1 79 ? 3.856 4.605 -0.889 1.00 91.25 79 ASN A N 1
ATOM 607 C CA . ASN A 1 79 ? 3.099 4.217 0.302 1.00 91.25 79 ASN A CA 1
ATOM 608 C C . ASN A 1 79 ? 1.878 3.365 -0.054 1.00 91.25 79 ASN A C 1
ATOM 610 O O . ASN A 1 79 ? 1.579 2.413 0.665 1.00 91.25 79 ASN A O 1
ATOM 614 N N . ALA A 1 80 ? 1.211 3.6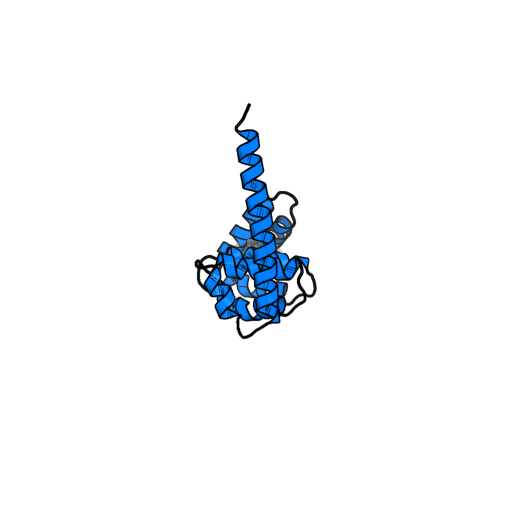60 -1.170 1.00 93.50 80 ALA A N 1
ATOM 615 C CA . ALA A 1 80 ? 0.090 2.872 -1.651 1.00 93.50 80 ALA A CA 1
ATOM 616 C C . ALA A 1 80 ? 0.526 1.449 -1.999 1.00 93.50 80 ALA A C 1
ATOM 618 O O . ALA A 1 80 ? -0.088 0.501 -1.515 1.00 93.50 80 ALA A O 1
ATOM 619 N N . CYS A 1 81 ? 1.635 1.286 -2.727 1.00 93.50 81 CYS A N 1
ATOM 620 C CA . CYS A 1 81 ? 2.217 -0.030 -2.998 1.00 93.50 81 CYS A CA 1
ATOM 621 C C . CYS A 1 81 ? 2.535 -0.774 -1.692 1.00 93.50 81 CYS A C 1
ATOM 623 O O . CYS A 1 81 ? 2.136 -1.921 -1.507 1.00 93.50 81 CYS A O 1
ATOM 625 N N . ARG A 1 82 ? 3.166 -0.097 -0.724 1.00 92.00 82 ARG A N 1
ATOM 626 C CA . ARG A 1 82 ? 3.514 -0.702 0.569 1.00 92.00 82 ARG A CA 1
ATOM 627 C C . ARG A 1 82 ? 2.301 -1.190 1.365 1.00 92.00 82 ARG A C 1
ATOM 629 O O . ARG A 1 82 ? 2.380 -2.249 1.986 1.00 92.00 82 ARG A O 1
ATOM 636 N N . VAL A 1 83 ? 1.214 -0.419 1.397 1.00 94.31 83 VAL A N 1
ATOM 637 C CA . VAL A 1 83 ? -0.031 -0.838 2.062 1.00 94.31 83 VAL A CA 1
ATOM 638 C C . VAL A 1 83 ? -0.681 -1.978 1.278 1.00 94.31 83 VAL A C 1
ATOM 640 O O . VAL A 1 83 ? -1.073 -2.975 1.878 1.00 94.31 83 VAL A O 1
ATOM 643 N N . THR A 1 84 ? -0.725 -1.873 -0.052 1.00 94.19 84 THR A N 1
ATOM 644 C CA . THR A 1 84 ? -1.336 -2.881 -0.935 1.00 94.19 84 THR A CA 1
ATOM 645 C C . THR A 1 84 ? -0.666 -4.244 -0.793 1.00 94.19 84 THR A C 1
ATOM 647 O O . THR A 1 84 ? -1.359 -5.250 -0.686 1.00 94.19 84 THR A O 1
ATOM 650 N N . ALA A 1 85 ? 0.665 -4.288 -0.688 1.00 92.31 85 ALA A N 1
ATOM 651 C CA . ALA A 1 85 ? 1.432 -5.518 -0.465 1.00 92.31 85 ALA A CA 1
ATOM 652 C C . ALA A 1 85 ? 1.095 -6.242 0.856 1.00 92.31 85 ALA A C 1
ATOM 654 O O . ALA A 1 85 ? 1.531 -7.369 1.065 1.00 92.31 85 ALA A O 1
ATOM 655 N N . LYS A 1 86 ? 0.367 -5.598 1.777 1.00 92.88 86 LYS A N 1
ATOM 656 C CA . LYS A 1 86 ? 0.002 -6.153 3.092 1.00 92.88 86 LYS A CA 1
ATOM 657 C C . LYS A 1 86 ? -1.481 -6.457 3.236 1.00 92.88 86 LYS A C 1
ATOM 659 O O . LYS A 1 86 ? -1.889 -6.929 4.296 1.00 92.88 86 LYS A O 1
ATOM 664 N N . ILE A 1 87 ? -2.287 -6.142 2.224 1.00 92.75 87 ILE A N 1
ATOM 665 C CA . ILE A 1 87 ? -3.703 -6.507 2.217 1.00 92.75 87 ILE A CA 1
ATOM 666 C C . ILE A 1 87 ? -3.780 -8.030 2.270 1.00 92.75 87 ILE A C 1
ATOM 668 O O . ILE A 1 87 ? -3.032 -8.723 1.594 1.00 92.75 87 ILE A O 1
ATOM 672 N N . THR A 1 88 ? -4.646 -8.562 3.117 1.00 86.75 88 THR A N 1
ATOM 673 C CA . THR A 1 88 ? -4.893 -10.000 3.181 1.00 86.75 88 THR A CA 1
ATOM 674 C C . THR A 1 88 ? -6.171 -10.294 2.418 1.00 86.75 88 THR A C 1
ATOM 676 O O . THR A 1 88 ? -7.209 -9.772 2.810 1.00 86.75 88 THR A O 1
ATOM 679 N N . GLY A 1 89 ? -6.097 -11.132 1.387 1.00 86.56 89 GLY A N 1
ATOM 680 C CA . GLY A 1 89 ? -7.242 -11.472 0.545 1.00 86.56 89 GLY A CA 1
ATOM 681 C C . GLY A 1 89 ? -7.020 -11.076 -0.910 1.00 86.56 89 GLY A C 1
ATOM 682 O O . GLY A 1 89 ? -5.883 -10.906 -1.345 1.00 86.56 89 GLY A O 1
ATOM 683 N N . ASP A 1 90 ? -8.114 -10.963 -1.654 1.00 90.00 90 ASP A N 1
ATOM 684 C CA . ASP A 1 90 ? -8.127 -10.695 -3.095 1.00 90.00 90 ASP A CA 1
ATOM 685 C C . ASP A 1 90 ? -8.520 -9.246 -3.433 1.00 90.00 90 ASP A C 1
ATOM 687 O O . ASP A 1 90 ? -8.508 -8.858 -4.598 1.00 90.00 90 ASP A O 1
ATOM 691 N N . GLU A 1 91 ? -8.818 -8.419 -2.429 1.00 90.31 91 GLU A N 1
ATOM 692 C CA . GLU A 1 91 ? -9.254 -7.025 -2.585 1.00 90.31 91 GLU A CA 1
ATOM 693 C C . GLU A 1 91 ? -8.194 -6.155 -3.275 1.00 90.31 91 GLU A C 1
ATOM 695 O O . GLU A 1 91 ? -8.516 -5.191 -3.966 1.00 90.31 91 GLU A O 1
ATOM 700 N N . TRP A 1 92 ? -6.911 -6.504 -3.135 1.00 92.19 92 TRP A N 1
ATOM 701 C CA . TRP A 1 92 ? -5.819 -5.804 -3.815 1.00 92.19 92 TRP A CA 1
ATOM 702 C C . TRP A 1 92 ? -5.936 -5.872 -5.345 1.00 92.19 92 TRP A C 1
ATOM 704 O O . TRP A 1 92 ? -5.397 -4.999 -6.027 1.00 92.19 92 TRP A O 1
ATOM 714 N N . LYS A 1 93 ? -6.647 -6.875 -5.890 1.00 92.06 93 LYS A N 1
ATOM 715 C CA . LYS A 1 93 ? -6.856 -7.040 -7.337 1.00 92.06 93 LYS A CA 1
ATOM 716 C C . LYS A 1 93 ? -7.639 -5.875 -7.946 1.00 92.06 93 LYS A C 1
ATOM 718 O O . LYS A 1 93 ? -7.494 -5.581 -9.129 1.00 92.06 93 LYS A O 1
ATOM 723 N N . GLU A 1 94 ? -8.416 -5.149 -7.143 1.00 92.94 94 GLU A N 1
ATOM 724 C CA . GLU A 1 94 ? -9.083 -3.921 -7.594 1.00 92.94 94 GLU A CA 1
ATOM 725 C C . GLU A 1 94 ? -8.084 -2.816 -7.982 1.00 92.94 94 GLU A C 1
ATOM 727 O O . GLU A 1 94 ? -8.417 -1.932 -8.770 1.00 92.94 94 GLU A O 1
ATOM 732 N N . LEU A 1 95 ? -6.850 -2.880 -7.469 1.00 93.31 95 LEU A N 1
ATOM 733 C CA . LEU A 1 95 ? -5.776 -1.923 -7.749 1.00 93.31 95 LEU A CA 1
ATOM 734 C C . LEU A 1 95 ? -4.856 -2.374 -8.893 1.00 93.31 95 LEU A C 1
ATOM 736 O O . LEU A 1 95 ? -3.927 -1.649 -9.252 1.00 93.31 95 LEU A O 1
ATOM 740 N N . THR A 1 96 ? -5.083 -3.554 -9.484 1.00 92.12 96 THR A N 1
ATOM 741 C CA . THR A 1 96 ? -4.197 -4.113 -10.518 1.00 92.12 96 THR A CA 1
ATOM 742 C C . THR A 1 96 ? -4.081 -3.197 -11.735 1.00 92.12 96 THR A C 1
ATOM 744 O O . THR A 1 96 ? -2.992 -3.064 -12.285 1.00 92.12 96 THR A O 1
ATOM 747 N N . GLY A 1 97 ? -5.158 -2.508 -12.126 1.00 92.62 97 GLY A N 1
ATOM 748 C CA . GLY A 1 97 ? -5.120 -1.545 -13.232 1.00 92.62 97 GLY A CA 1
ATOM 749 C C . GLY A 1 97 ? -4.132 -0.399 -12.985 1.00 92.62 97 GLY A C 1
ATOM 750 O O . GLY A 1 97 ? -3.291 -0.112 -13.834 1.00 92.62 97 GLY A O 1
ATOM 751 N N . GLN A 1 98 ? -4.182 0.209 -11.798 1.00 93.81 98 GLN A N 1
ATOM 752 C CA . GLN A 1 98 ? -3.285 1.296 -11.397 1.00 93.81 98 GLN A CA 1
ATOM 753 C C . GLN A 1 98 ? -1.847 0.804 -11.228 1.00 93.81 98 GLN A C 1
ATOM 755 O O . GLN A 1 98 ? -0.912 1.466 -11.669 1.00 93.81 98 GLN A O 1
ATOM 760 N N . LEU A 1 99 ? -1.657 -0.369 -10.619 1.00 93.06 99 LEU A N 1
ATOM 761 C CA . LEU A 1 99 ? -0.331 -0.969 -10.455 1.00 93.06 99 LEU A CA 1
ATOM 762 C C . LEU A 1 99 ? 0.316 -1.279 -11.810 1.00 93.06 99 LEU A C 1
ATOM 764 O O . LEU A 1 99 ? 1.500 -1.013 -11.996 1.00 93.06 99 LEU A O 1
ATOM 768 N N . ASN A 1 100 ? -0.463 -1.770 -12.775 1.00 92.94 100 ASN A N 1
ATOM 769 C CA . ASN A 1 100 ? 0.009 -1.996 -14.138 1.00 92.94 100 ASN A CA 1
ATOM 770 C C . ASN A 1 100 ? 0.403 -0.688 -14.831 1.00 92.94 100 ASN A C 1
ATOM 772 O O . ASN A 1 100 ? 1.450 -0.646 -15.468 1.00 92.94 100 ASN A O 1
ATOM 776 N N . ALA A 1 101 ? -0.371 0.388 -14.651 1.00 92.19 101 ALA A N 1
ATOM 777 C CA . ALA A 1 101 ? -0.017 1.706 -15.180 1.00 92.19 101 ALA A CA 1
ATOM 778 C C . ALA A 1 101 ? 1.299 2.233 -14.580 1.00 92.19 101 ALA A C 1
ATOM 780 O O . ALA A 1 101 ? 2.117 2.816 -15.291 1.00 92.19 101 ALA A O 1
ATOM 781 N N . VAL A 1 102 ? 1.550 1.977 -13.290 1.00 92.31 102 VAL A N 1
ATOM 782 C CA . VAL A 1 102 ? 2.850 2.268 -12.665 1.00 92.31 102 VAL A CA 1
ATOM 783 C C . VAL A 1 102 ? 3.959 1.427 -13.308 1.00 92.31 102 VAL A C 1
ATOM 785 O O . VAL A 1 102 ? 5.014 1.965 -13.643 1.00 92.31 102 VAL A O 1
ATOM 788 N N . LEU A 1 103 ? 3.721 0.129 -13.528 1.00 92.25 103 LEU A N 1
ATOM 789 C CA . LEU A 1 103 ? 4.673 -0.783 -14.172 1.00 92.25 103 LEU A CA 1
ATOM 790 C C . LEU A 1 103 ? 4.929 -0.486 -15.655 1.00 92.25 103 LEU A C 1
ATOM 792 O O . LEU A 1 103 ? 5.936 -0.955 -16.176 1.00 92.25 103 LEU A O 1
ATOM 796 N N . ASP A 1 104 ? 4.090 0.292 -16.333 1.00 92.88 104 ASP A N 1
ATOM 797 C CA . ASP A 1 104 ? 4.349 0.737 -17.711 1.00 92.88 104 ASP A CA 1
ATOM 798 C C . ASP A 1 104 ? 5.425 1.841 -17.781 1.00 92.88 104 ASP A C 1
ATOM 800 O O . ASP A 1 104 ? 5.982 2.121 -18.847 1.00 92.88 104 ASP A O 1
ATOM 804 N N . GLY A 1 105 ? 5.768 2.446 -16.639 1.00 90.06 105 GLY A N 1
ATOM 805 C CA . GLY A 1 105 ? 6.796 3.476 -16.522 1.00 90.06 105 GLY A CA 1
ATOM 806 C C . GLY A 1 105 ? 8.234 2.982 -16.738 1.00 90.06 105 GLY A C 1
ATOM 807 O O . GLY A 1 105 ? 8.516 1.804 -16.973 1.00 90.06 105 GLY A O 1
ATOM 808 N N . LYS A 1 106 ? 9.195 3.908 -16.641 1.00 91.12 106 LYS A N 1
ATOM 809 C CA . LYS A 1 106 ? 10.632 3.579 -16.652 1.00 91.12 106 LYS A CA 1
ATOM 810 C C . LYS A 1 106 ? 11.051 2.916 -15.326 1.00 91.12 106 LYS A C 1
ATOM 812 O O . LYS A 1 106 ? 10.473 3.272 -14.294 1.00 91.12 106 LYS A O 1
ATOM 817 N N . PRO A 1 107 ? 12.069 2.029 -15.330 1.00 91.19 107 PRO A N 1
ATOM 818 C CA . PRO A 1 107 ? 12.580 1.412 -14.108 1.00 91.19 107 PRO A CA 1
ATOM 819 C C . PRO A 1 107 ? 12.924 2.465 -13.052 1.00 91.19 107 PRO A C 1
ATOM 821 O O . PRO A 1 107 ? 13.612 3.449 -13.333 1.00 91.19 107 PRO A O 1
ATOM 824 N N . SER A 1 108 ? 12.396 2.287 -11.848 1.00 90.75 108 SER A N 1
ATOM 825 C CA . SER A 1 108 ? 12.570 3.196 -10.720 1.00 90.75 108 SER A CA 1
ATOM 826 C C . SER A 1 108 ? 12.176 2.512 -9.410 1.00 90.75 108 SER A C 1
ATOM 828 O O . SER A 1 108 ? 11.437 1.532 -9.400 1.00 90.75 108 SER A O 1
ATOM 830 N N . LYS A 1 109 ? 12.525 3.131 -8.276 1.00 89.44 109 LYS A N 1
ATOM 831 C CA . LYS A 1 109 ? 12.079 2.673 -6.945 1.00 89.44 109 LYS A CA 1
ATOM 832 C C . LYS A 1 109 ? 10.554 2.544 -6.817 1.00 89.44 109 LYS A C 1
ATOM 834 O O . LYS A 1 109 ? 10.070 1.863 -5.916 1.00 89.44 109 LYS A O 1
ATOM 839 N N . LEU A 1 110 ? 9.793 3.249 -7.658 1.00 90.12 110 LEU A N 1
ATOM 840 C CA . LEU A 1 110 ? 8.338 3.158 -7.678 1.00 90.12 110 LEU A CA 1
ATOM 841 C C . LEU A 1 110 ? 7.859 1.913 -8.436 1.00 90.12 110 LEU A C 1
ATOM 843 O O . LEU A 1 110 ? 6.986 1.211 -7.931 1.00 90.12 110 LEU A O 1
ATOM 847 N N . THR A 1 111 ? 8.444 1.613 -9.599 1.00 92.25 111 THR A N 1
ATOM 848 C CA . THR A 1 111 ? 8.138 0.369 -10.322 1.00 92.25 111 THR A CA 1
ATOM 849 C C . THR A 1 111 ? 8.551 -0.844 -9.500 1.00 92.25 111 THR A C 1
ATOM 851 O O . THR A 1 111 ? 7.803 -1.808 -9.454 1.00 92.25 111 THR A O 1
ATOM 854 N N . ASP A 1 112 ? 9.659 -0.758 -8.759 1.00 90.94 112 ASP A N 1
ATOM 855 C CA . ASP A 1 112 ? 10.096 -1.804 -7.826 1.00 90.94 112 ASP A CA 1
ATOM 856 C C . ASP A 1 112 ? 9.073 -2.030 -6.708 1.00 90.94 112 ASP A C 1
ATOM 858 O O . ASP A 1 112 ? 8.747 -3.164 -6.361 1.00 90.94 112 ASP A O 1
ATOM 862 N N . ALA A 1 113 ? 8.515 -0.943 -6.163 1.00 90.94 113 ALA A N 1
ATOM 863 C CA . ALA A 1 113 ? 7.467 -1.029 -5.154 1.00 90.94 113 ALA A CA 1
ATOM 864 C C . ALA A 1 113 ? 6.187 -1.672 -5.713 1.00 90.94 113 ALA A C 1
ATOM 866 O O . ALA A 1 113 ? 5.562 -2.462 -5.008 1.00 90.94 113 ALA A O 1
ATOM 867 N N . ALA A 1 114 ? 5.811 -1.369 -6.960 1.00 92.69 114 ALA A N 1
ATOM 868 C CA . ALA A 1 114 ? 4.675 -2.003 -7.626 1.00 92.69 114 ALA A CA 1
ATOM 869 C C . ALA A 1 114 ? 4.942 -3.491 -7.914 1.00 92.69 114 ALA A C 1
ATOM 871 O O . ALA A 1 114 ? 4.091 -4.327 -7.614 1.00 92.69 114 ALA A O 1
ATOM 872 N N . SER A 1 115 ? 6.139 -3.841 -8.397 1.00 92.00 115 SER A N 1
ATOM 873 C CA . SER A 1 115 ? 6.580 -5.229 -8.584 1.00 92.00 115 SER A CA 1
ATOM 874 C C . SER A 1 115 ? 6.479 -6.021 -7.279 1.00 92.00 115 SER A C 1
ATOM 876 O O . SER A 1 115 ? 5.890 -7.103 -7.255 1.00 92.00 115 SER A O 1
ATOM 878 N N . ALA A 1 116 ? 6.954 -5.450 -6.167 1.00 90.88 116 ALA A N 1
ATOM 879 C CA . ALA A 1 116 ? 6.879 -6.070 -4.845 1.00 90.88 116 ALA A CA 1
ATOM 880 C C . ALA A 1 116 ? 5.439 -6.408 -4.414 1.00 90.88 116 ALA A C 1
ATOM 882 O O . ALA A 1 116 ? 5.236 -7.404 -3.722 1.00 90.88 116 ALA A O 1
ATOM 883 N N . VAL A 1 117 ? 4.428 -5.634 -4.840 1.00 92.25 117 VAL A N 1
ATOM 884 C CA . VAL A 1 117 ? 3.012 -5.961 -4.582 1.00 92.25 117 VAL A CA 1
ATOM 885 C C . VAL A 1 117 ? 2.627 -7.267 -5.268 1.00 92.25 117 VAL A C 1
ATOM 887 O O . VAL A 1 117 ? 2.053 -8.146 -4.626 1.00 92.25 117 VAL A O 1
ATOM 890 N N . PHE A 1 118 ? 2.963 -7.427 -6.549 1.00 91.00 118 PHE A N 1
ATOM 891 C CA . PHE A 1 118 ? 2.650 -8.654 -7.280 1.00 91.00 118 PHE A CA 1
ATOM 892 C C . PHE A 1 118 ? 3.340 -9.870 -6.663 1.00 91.00 118 PHE A C 1
ATOM 894 O O . PHE A 1 118 ? 2.708 -10.917 -6.549 1.00 91.00 118 PHE A O 1
ATOM 901 N N . PHE A 1 119 ? 4.583 -9.734 -6.199 1.00 88.50 119 PHE A N 1
ATOM 902 C CA . PHE A 1 119 ? 5.279 -10.816 -5.498 1.00 88.50 119 PHE A CA 1
ATOM 903 C C . PHE A 1 119 ? 4.709 -11.118 -4.112 1.00 88.50 119 PHE 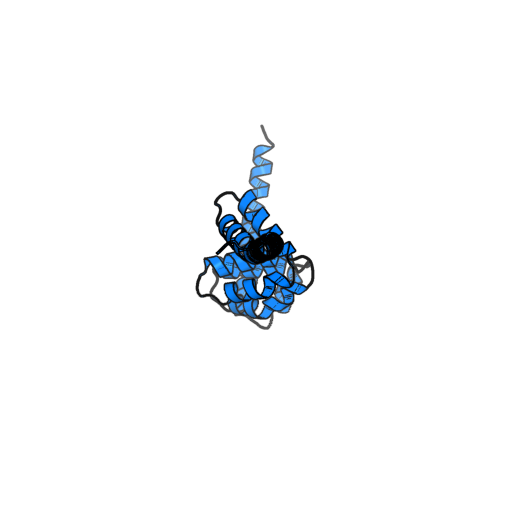A C 1
ATOM 905 O O . PHE A 1 119 ? 4.644 -12.283 -3.732 1.00 88.50 119 PHE A O 1
ATOM 912 N N . ALA A 1 120 ? 4.265 -10.104 -3.367 1.00 88.25 120 ALA A N 1
ATOM 913 C CA . ALA A 1 120 ? 3.647 -10.312 -2.059 1.00 88.25 120 ALA A CA 1
ATOM 914 C C . ALA A 1 120 ? 2.362 -11.153 -2.152 1.00 88.25 120 ALA A C 1
ATOM 916 O O . ALA A 1 120 ? 2.082 -11.956 -1.263 1.00 88.25 120 ALA A O 1
ATOM 917 N N . HIS A 1 121 ? 1.606 -10.998 -3.243 1.00 87.88 121 HIS A N 1
ATOM 918 C CA . HIS A 1 121 ? 0.322 -11.678 -3.438 1.00 87.88 121 HIS A CA 1
ATOM 919 C C . HIS A 1 121 ? 0.394 -12.958 -4.270 1.00 87.88 121 HIS A C 1
ATOM 921 O O . HIS A 1 121 ? -0.463 -13.833 -4.134 1.00 87.88 121 HIS A O 1
ATOM 927 N N . ASN A 1 122 ? 1.418 -13.117 -5.109 1.00 82.38 122 ASN A N 1
ATOM 928 C CA . ASN A 1 122 ? 1.626 -14.339 -5.878 1.00 82.38 122 ASN A CA 1
ATOM 929 C C . ASN A 1 122 ? 2.638 -15.243 -5.176 1.00 82.38 122 ASN A C 1
ATOM 931 O O . ASN A 1 122 ? 3.841 -15.003 -5.195 1.00 82.38 122 ASN A O 1
ATOM 935 N N . LYS A 1 123 ? 2.147 -16.358 -4.623 1.00 66.62 123 LYS A N 1
ATOM 936 C CA . LYS A 1 123 ? 2.976 -17.373 -3.943 1.00 66.62 123 LYS A CA 1
ATOM 937 C C . LYS A 1 123 ? 4.047 -18.004 -4.842 1.00 66.62 123 LYS A C 1
ATOM 939 O O . LYS A 1 123 ? 4.977 -18.623 -4.339 1.00 66.62 123 LYS A O 1
ATOM 944 N N . VAL A 1 124 ? 3.901 -17.885 -6.162 1.00 64.12 124 VAL A N 1
ATOM 945 C CA . VAL A 1 124 ? 4.790 -18.495 -7.151 1.00 64.12 124 VAL A CA 1
ATOM 946 C C . VAL A 1 124 ? 5.421 -17.395 -8.000 1.00 64.12 124 VAL A C 1
ATOM 948 O O . VAL A 1 124 ? 4.763 -16.814 -8.859 1.00 64.12 124 VAL A O 1
ATOM 951 N N . ARG A 1 125 ? 6.705 -17.113 -7.746 1.00 66.81 125 ARG A N 1
ATOM 952 C CA . ARG A 1 125 ? 7.431 -15.955 -8.300 1.00 66.81 125 ARG A CA 1
ATOM 953 C C . ARG A 1 125 ? 7.491 -15.943 -9.835 1.00 66.81 125 ARG A C 1
ATOM 955 O O . ARG A 1 125 ? 7.262 -14.904 -10.438 1.00 66.81 125 ARG A O 1
ATOM 962 N N . TRP A 1 126 ? 7.720 -17.094 -10.466 1.00 63.69 126 TRP A N 1
ATOM 963 C CA . TRP A 1 126 ? 7.819 -17.219 -11.930 1.00 63.69 126 TRP A CA 1
ATOM 964 C C . TRP A 1 126 ? 6.477 -17.057 -12.658 1.00 63.69 126 TRP A C 1
ATOM 966 O O . TRP A 1 126 ? 6.448 -16.643 -13.811 1.00 63.69 126 TRP A O 1
ATOM 976 N N . LYS A 1 127 ? 5.344 -17.264 -11.975 1.00 69.19 127 LYS A N 1
ATOM 977 C CA . LYS A 1 127 ? 4.027 -16.987 -12.571 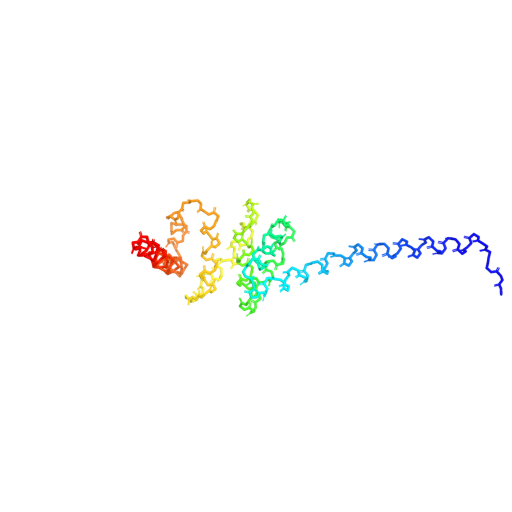1.00 69.19 127 LYS A CA 1
ATOM 978 C C . LYS A 1 127 ? 3.790 -15.496 -12.789 1.00 69.19 127 LYS A C 1
ATOM 980 O O . LYS A 1 127 ? 2.996 -15.123 -13.641 1.00 69.19 127 LYS A O 1
ATOM 985 N N . VAL A 1 128 ? 4.475 -14.629 -12.039 1.00 71.62 128 VAL A N 1
ATOM 986 C CA . VAL A 1 128 ? 4.351 -13.178 -12.224 1.00 71.62 128 VAL A CA 1
ATOM 987 C C . VAL A 1 128 ? 4.947 -12.759 -13.567 1.00 71.62 128 VAL A C 1
ATOM 989 O O . VAL A 1 128 ? 4.358 -11.932 -14.253 1.00 71.62 128 VAL A O 1
ATOM 992 N N . THR A 1 129 ? 6.071 -13.351 -13.976 1.00 71.75 129 THR A N 1
ATOM 993 C CA . THR A 1 129 ? 6.682 -13.069 -15.283 1.00 71.75 129 THR A CA 1
ATOM 994 C C . THR A 1 129 ? 5.834 -13.591 -16.444 1.00 71.75 129 THR A C 1
ATOM 996 O O . THR A 1 129 ? 5.731 -12.900 -17.450 1.00 71.75 129 THR A O 1
ATOM 999 N N . GLU A 1 130 ? 5.150 -14.730 -16.281 1.00 77.06 130 GLU A N 1
ATOM 1000 C CA . GLU A 1 130 ? 4.205 -15.259 -17.285 1.00 77.06 130 GLU A CA 1
ATOM 1001 C C . GLU A 1 130 ? 2.997 -14.330 -17.487 1.00 77.06 130 GLU A C 1
ATOM 1003 O O . GLU A 1 130 ? 2.591 -14.067 -18.614 1.00 77.06 130 GLU A O 1
ATOM 1008 N N . VAL A 1 131 ? 2.453 -13.754 -16.406 1.00 80.12 131 VAL A N 1
ATOM 1009 C CA . VAL A 1 131 ? 1.316 -12.810 -16.481 1.00 80.12 131 VAL A CA 1
ATOM 1010 C C . VAL A 1 131 ? 1.644 -11.565 -17.316 1.00 80.12 131 VAL A C 1
ATOM 1012 O O . VAL A 1 131 ? 0.740 -10.938 -17.869 1.00 80.12 131 VAL A O 1
ATOM 1015 N N . PHE A 1 132 ? 2.921 -11.192 -17.410 1.00 83.94 132 PHE A N 1
ATOM 1016 C CA . PHE A 1 132 ? 3.368 -9.992 -18.116 1.00 83.94 132 PHE A CA 1
ATOM 1017 C C . PHE A 1 132 ? 4.173 -10.281 -19.382 1.00 83.94 132 PHE A C 1
ATOM 1019 O O . PHE A 1 132 ? 4.755 -9.346 -19.933 1.00 83.94 132 PHE A O 1
ATOM 1026 N N . GLU A 1 133 ? 4.189 -11.523 -19.866 1.00 82.44 133 GLU A N 1
ATOM 1027 C CA . GLU A 1 133 ? 4.970 -11.923 -21.042 1.00 82.44 133 GLU A CA 1
ATOM 1028 C C . GLU A 1 133 ? 4.620 -11.076 -22.279 1.00 82.44 133 GLU A C 1
ATOM 1030 O O . GLU A 1 133 ? 5.509 -10.547 -22.948 1.00 82.44 133 GLU A O 1
ATOM 1035 N N . ASP A 1 134 ? 3.328 -10.800 -22.478 1.00 87.06 134 ASP A N 1
ATOM 1036 C CA . ASP A 1 134 ? 2.808 -9.970 -23.574 1.00 87.06 134 ASP A CA 1
ATOM 1037 C C . ASP A 1 134 ? 3.065 -8.458 -23.400 1.00 87.06 134 ASP A C 1
ATOM 1039 O O . ASP A 1 134 ? 2.706 -7.646 -24.255 1.00 87.06 134 ASP A O 1
ATOM 1043 N N . SER A 1 135 ? 3.651 -8.030 -22.277 1.00 89.44 135 SER A N 1
ATOM 1044 C CA . SER A 1 135 ? 3.882 -6.620 -21.936 1.00 89.44 135 SER A CA 1
ATOM 1045 C C . SER A 1 135 ? 5.364 -6.354 -21.642 1.00 89.44 135 SER A C 1
ATOM 1047 O O . SER A 1 135 ? 5.757 -6.290 -20.472 1.00 89.44 135 SER A O 1
ATOM 1049 N N . PRO A 1 136 ? 6.202 -6.103 -22.672 1.00 89.81 136 PRO A N 1
ATOM 1050 C CA . PRO A 1 136 ? 7.656 -5.988 -22.521 1.00 89.81 136 PRO A CA 1
ATOM 1051 C C . PRO A 1 136 ? 8.111 -4.961 -21.476 1.00 89.81 136 PRO A C 1
ATOM 1053 O O . PRO A 1 136 ? 9.075 -5.197 -20.751 1.00 89.81 136 PRO A O 1
ATOM 1056 N N . ALA A 1 137 ? 7.412 -3.826 -21.360 1.00 89.69 137 ALA A N 1
ATOM 1057 C CA . ALA A 1 137 ? 7.732 -2.792 -20.374 1.00 89.69 137 ALA A CA 1
ATOM 1058 C C . ALA A 1 137 ? 7.518 -3.272 -18.928 1.00 89.69 137 ALA A C 1
ATOM 1060 O O . ALA A 1 137 ? 8.384 -3.063 -18.074 1.00 89.69 137 ALA A O 1
ATOM 1061 N N . ARG A 1 138 ? 6.397 -3.958 -18.674 1.00 90.94 138 ARG A N 1
ATOM 1062 C CA . ARG A 1 138 ? 6.057 -4.513 -17.358 1.00 90.94 138 ARG A CA 1
ATOM 1063 C C . ARG A 1 138 ? 6.983 -5.665 -17.011 1.00 90.94 138 ARG A C 1
ATOM 1065 O O . ARG A 1 138 ? 7.549 -5.668 -15.923 1.00 90.94 138 ARG A O 1
ATOM 1072 N N . ASN A 1 139 ? 7.207 -6.580 -17.957 1.00 89.88 139 ASN A N 1
ATOM 1073 C CA . ASN A 1 139 ? 8.111 -7.709 -17.765 1.00 89.88 139 ASN A CA 1
ATOM 1074 C C . ASN A 1 139 ? 9.533 -7.231 -17.438 1.00 89.88 139 ASN A C 1
ATOM 1076 O O . ASN A 1 139 ? 10.122 -7.671 -16.455 1.00 89.88 139 ASN A O 1
ATOM 1080 N N . ARG A 1 140 ? 10.046 -6.230 -18.171 1.00 92.00 140 ARG A N 1
ATOM 1081 C CA . ARG A 1 140 ? 11.327 -5.581 -17.848 1.00 92.00 140 ARG A CA 1
ATOM 1082 C C . ARG A 1 140 ? 11.360 -5.088 -16.401 1.00 92.00 140 ARG A C 1
ATOM 1084 O O . ARG A 1 140 ? 12.316 -5.376 -15.695 1.00 92.00 140 ARG A O 1
ATOM 1091 N N . ASN A 1 141 ? 10.346 -4.353 -15.949 1.00 92.12 141 ASN A N 1
ATOM 1092 C CA . ASN A 1 141 ? 10.332 -3.789 -14.595 1.00 92.12 141 ASN A CA 1
ATOM 1093 C C . ASN A 1 141 ? 10.203 -4.868 -13.498 1.00 92.12 141 ASN A C 1
ATOM 1095 O O . ASN A 1 141 ? 10.799 -4.728 -12.429 1.00 92.12 141 ASN A O 1
ATOM 1099 N N . ILE A 1 142 ? 9.483 -5.961 -13.765 1.00 89.94 142 ILE A N 1
ATOM 1100 C CA . ILE A 1 142 ? 9.421 -7.139 -12.884 1.00 89.94 142 ILE A CA 1
ATOM 1101 C C . ILE A 1 142 ? 10.793 -7.823 -12.797 1.00 89.94 142 ILE A C 1
ATOM 1103 O O . ILE A 1 142 ? 11.259 -8.126 -11.698 1.00 89.94 142 ILE A O 1
ATOM 1107 N N . LEU A 1 143 ? 11.470 -8.015 -13.931 1.00 88.50 143 LEU A N 1
ATOM 1108 C CA . LEU A 1 143 ? 12.802 -8.621 -13.990 1.00 88.50 143 LEU A CA 1
ATOM 1109 C C . LEU A 1 143 ? 13.872 -7.740 -13.330 1.00 88.50 143 LEU A C 1
ATOM 1111 O O . LEU A 1 143 ? 14.692 -8.251 -12.574 1.00 88.50 143 LEU A O 1
ATOM 1115 N N . CYS A 1 144 ? 13.844 -6.421 -13.547 1.00 88.44 144 CYS A N 1
ATOM 1116 C CA . CYS A 1 144 ? 14.745 -5.480 -12.871 1.00 88.44 144 CYS A CA 1
ATOM 1117 C C . CYS A 1 144 ? 14.604 -5.552 -11.344 1.00 88.44 144 CYS A C 1
ATOM 1119 O O . CYS A 1 144 ? 15.612 -5.577 -10.634 1.00 88.44 144 CYS A O 1
ATOM 1121 N N . TYR A 1 145 ? 13.365 -5.624 -10.848 1.00 89.06 145 TYR A N 1
ATOM 1122 C CA . TYR A 1 145 ? 13.099 -5.808 -9.425 1.00 89.06 145 TYR A CA 1
ATOM 1123 C C . TYR A 1 145 ? 13.676 -7.131 -8.909 1.00 89.06 145 TYR A C 1
ATOM 1125 O O . TYR A 1 145 ? 14.355 -7.131 -7.886 1.00 89.06 145 TYR A O 1
ATOM 1133 N N . LEU A 1 146 ? 13.457 -8.240 -9.627 1.00 86.44 146 LEU A N 1
ATOM 1134 C CA . LEU A 1 146 ? 14.006 -9.545 -9.253 1.00 86.44 146 LEU A CA 1
ATOM 1135 C C . LEU A 1 146 ? 15.533 -9.517 -9.172 1.00 86.44 146 LEU A C 1
ATOM 1137 O O . LEU A 1 146 ? 16.080 -9.927 -8.155 1.00 86.44 146 LEU A O 1
ATOM 1141 N N . LEU A 1 147 ? 16.211 -8.994 -10.194 1.00 85.31 147 LEU A N 1
ATOM 1142 C CA . LEU A 1 147 ? 17.675 -8.913 -10.218 1.00 85.31 147 LEU A CA 1
ATOM 1143 C C . LEU A 1 147 ? 18.223 -8.092 -9.045 1.00 85.31 147 LEU A C 1
ATOM 1145 O O . LEU A 1 147 ? 19.198 -8.488 -8.418 1.00 85.31 147 LEU A O 1
ATOM 1149 N N . THR A 1 148 ? 17.563 -6.981 -8.715 1.00 83.38 148 THR A N 1
ATOM 1150 C CA . THR A 1 148 ? 17.960 -6.128 -7.584 1.00 83.38 148 THR A CA 1
ATOM 1151 C C . THR A 1 148 ? 17.713 -6.826 -6.245 1.00 83.38 148 THR A C 1
ATOM 1153 O O . THR A 1 148 ? 18.530 -6.733 -5.335 1.00 83.38 148 THR A O 1
ATOM 1156 N N . TYR A 1 149 ? 16.592 -7.539 -6.120 1.00 73.12 149 TYR A N 1
ATOM 1157 C CA . TYR A 1 149 ? 16.237 -8.267 -4.906 1.00 73.12 149 TYR A CA 1
ATOM 1158 C C . TYR A 1 149 ? 17.185 -9.444 -4.637 1.00 73.12 149 TYR A C 1
ATOM 1160 O O . TYR A 1 149 ? 17.662 -9.575 -3.514 1.00 73.12 149 TYR A O 1
ATOM 1168 N N . TYR A 1 150 ? 17.489 -10.258 -5.654 1.00 62.31 150 TYR A N 1
ATOM 1169 C CA . TYR A 1 150 ? 18.413 -11.392 -5.526 1.00 62.31 150 TYR A CA 1
ATOM 1170 C C . TYR A 1 150 ? 19.812 -10.946 -5.100 1.00 62.31 150 TYR A C 1
ATOM 1172 O O . TYR A 1 150 ? 20.381 -11.527 -4.182 1.00 62.31 150 TYR A O 1
ATOM 1180 N N . HIS A 1 151 ? 20.310 -9.854 -5.681 1.00 60.22 151 HIS A N 1
ATOM 1181 C CA . HIS A 1 151 ? 21.619 -9.324 -5.312 1.00 60.22 151 HIS A CA 1
ATOM 1182 C C . HIS A 1 151 ? 21.664 -8.843 -3.852 1.00 60.22 151 HIS A C 1
ATOM 1184 O O . HIS A 1 151 ? 22.673 -9.013 -3.181 1.00 60.22 151 HIS A O 1
ATOM 1190 N N . SER A 1 152 ? 20.555 -8.292 -3.340 1.00 60.00 152 SER A N 1
ATOM 1191 C CA . SER A 1 152 ? 20.469 -7.854 -1.942 1.00 60.00 152 SER A CA 1
ATOM 1192 C C . SER A 1 152 ? 20.307 -8.993 -0.931 1.00 60.00 152 SER A C 1
ATOM 1194 O O . SER A 1 152 ? 20.648 -8.801 0.229 1.00 60.00 152 SER A O 1
ATOM 1196 N N . SER A 1 153 ? 19.767 -10.150 -1.337 1.00 56.91 153 SER A N 1
ATOM 1197 C CA . SER A 1 153 ? 19.607 -11.307 -0.444 1.00 56.91 153 SER A CA 1
ATOM 1198 C C . SER A 1 153 ? 20.880 -12.137 -0.302 1.00 56.91 153 SER A C 1
ATOM 1200 O O . SER A 1 153 ? 21.084 -12.713 0.757 1.00 56.91 153 SER A O 1
ATOM 1202 N N . GLU A 1 154 ? 21.730 -12.176 -1.331 1.00 50.97 154 GLU A N 1
ATOM 1203 C CA . GLU A 1 154 ? 23.024 -12.876 -1.269 1.00 50.97 154 GLU A CA 1
ATOM 1204 C C . GLU A 1 154 ? 24.019 -12.138 -0.355 1.00 50.97 154 GLU A C 1
ATOM 1206 O O . GLU A 1 154 ? 24.666 -12.771 0.470 1.00 50.97 154 GLU A O 1
ATOM 1211 N N . GLU A 1 155 ? 24.043 -10.798 -0.381 1.00 49.53 155 GLU A N 1
ATOM 1212 C CA . GLU A 1 155 ? 24.877 -9.996 0.536 1.00 49.53 155 GLU A CA 1
ATOM 1213 C C . GLU A 1 1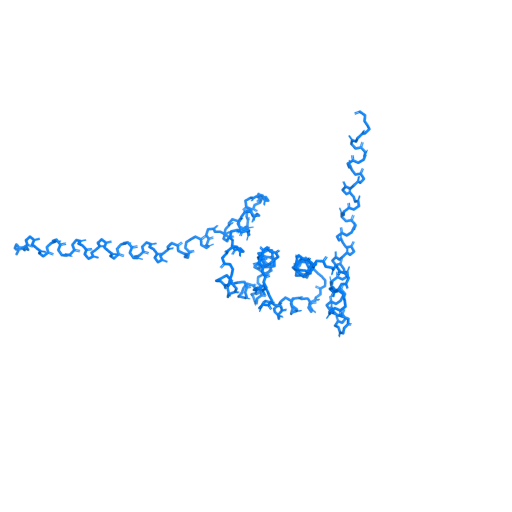55 ? 24.493 -10.178 2.018 1.00 49.53 155 GLU A C 1
ATOM 1215 O O . GLU A 1 155 ? 25.330 -10.014 2.895 1.00 49.53 155 GLU A O 1
ATOM 1220 N N . THR A 1 156 ? 23.237 -10.536 2.324 1.00 45.25 156 THR A N 1
ATOM 1221 C CA . THR A 1 156 ? 22.816 -10.746 3.725 1.00 45.25 156 THR A CA 1
ATOM 1222 C C . THR A 1 156 ? 23.151 -12.143 4.252 1.00 45.25 156 THR A C 1
ATOM 1224 O O . THR A 1 156 ? 23.214 -12.317 5.463 1.00 45.25 156 THR A O 1
ATOM 1227 N N . GLU A 1 157 ? 23.344 -13.134 3.375 1.00 41.03 157 GLU A N 1
ATOM 1228 C CA . GLU A 1 157 ? 23.747 -14.490 3.777 1.00 41.03 157 GLU A CA 1
ATOM 1229 C C . GLU A 1 157 ? 25.273 -14.604 3.952 1.00 41.03 157 GLU A C 1
ATOM 1231 O O . GLU A 1 157 ? 25.715 -15.304 4.861 1.00 41.03 157 GLU A O 1
ATOM 1236 N N . GLU A 1 158 ? 26.080 -13.869 3.173 1.00 43.88 158 GLU A N 1
ATOM 1237 C CA . GLU A 1 158 ? 27.545 -13.822 3.362 1.00 43.88 158 GLU A CA 1
ATOM 1238 C C . GLU A 1 158 ? 27.959 -13.097 4.658 1.00 43.88 158 GLU A C 1
ATOM 1240 O O . GLU A 1 158 ? 28.853 -13.568 5.365 1.00 43.88 158 GLU A O 1
ATOM 1245 N N . ASP A 1 159 ? 27.274 -12.009 5.032 1.00 41.62 159 ASP A N 1
ATOM 1246 C CA . ASP A 1 159 ? 27.578 -11.260 6.264 1.00 41.62 159 ASP A CA 1
ATOM 1247 C C . ASP A 1 159 ? 27.271 -12.067 7.549 1.00 41.62 159 ASP A C 1
ATOM 1249 O O . ASP A 1 159 ? 27.959 -11.922 8.565 1.00 41.62 159 ASP A O 1
ATOM 1253 N N . ASP A 1 160 ? 26.264 -12.950 7.517 1.00 42.56 160 ASP A N 1
ATOM 1254 C CA . ASP A 1 160 ? 25.909 -13.822 8.647 1.00 42.56 160 ASP A CA 1
ATOM 1255 C C . ASP A 1 160 ? 26.823 -15.070 8.740 1.00 42.56 160 ASP A C 1
ATOM 1257 O O . ASP A 1 160 ? 27.025 -15.596 9.841 1.00 42.56 160 ASP A O 1
ATOM 1261 N N . GLU A 1 161 ? 27.427 -15.530 7.633 1.00 43.09 161 GLU A N 1
ATOM 1262 C CA . GLU A 1 161 ? 28.457 -16.586 7.654 1.00 43.09 161 GLU A CA 1
ATOM 1263 C C . GLU A 1 161 ? 29.829 -16.065 8.125 1.00 43.09 161 GLU A C 1
ATOM 1265 O O . GLU A 1 161 ? 30.501 -16.758 8.898 1.00 43.09 161 GLU A O 1
ATOM 1270 N N . GLU A 1 162 ? 30.235 -14.840 7.766 1.00 42.72 162 GLU A N 1
ATOM 1271 C CA . GLU A 1 162 ? 31.480 -14.240 8.283 1.00 42.72 162 GLU A CA 1
ATOM 1272 C C . GLU A 1 162 ? 31.384 -13.834 9.766 1.00 42.72 162 GLU A C 1
ATOM 1274 O O . GLU A 1 162 ? 32.379 -13.903 10.491 1.00 42.72 162 GLU A O 1
ATOM 1279 N N . ALA A 1 163 ? 30.194 -13.494 10.272 1.00 45.94 163 ALA A N 1
ATOM 1280 C CA . ALA A 1 163 ? 29.982 -13.206 11.697 1.00 45.94 163 ALA A CA 1
ATOM 1281 C C . ALA A 1 163 ? 29.917 -14.468 12.591 1.00 45.94 163 ALA A C 1
ATOM 1283 O O . ALA A 1 163 ? 29.910 -14.357 13.821 1.00 45.94 163 ALA A O 1
ATOM 1284 N N . GLY A 1 164 ? 29.877 -15.666 11.993 1.00 40.28 164 GLY A N 1
ATOM 1285 C CA . GLY A 1 164 ? 29.838 -16.963 12.681 1.00 40.28 164 GLY A CA 1
ATOM 1286 C C . GLY A 1 164 ? 31.205 -17.605 12.947 1.00 40.28 164 GLY A C 1
ATOM 1287 O O . GLY A 1 164 ? 31.263 -18.683 13.545 1.00 40.28 164 GLY A O 1
ATOM 1288 N N . VAL A 1 165 ? 32.304 -16.968 12.532 1.00 41.09 165 VAL A N 1
ATOM 1289 C CA . VAL A 1 165 ? 33.671 -17.453 12.764 1.00 41.09 165 VAL A CA 1
ATOM 1290 C C . VAL A 1 165 ? 34.506 -16.347 13.412 1.00 41.09 165 VAL A C 1
ATOM 1292 O O . VAL A 1 165 ? 35.159 -15.581 12.713 1.00 41.09 165 VAL A O 1
ATOM 1295 N N . ILE A 1 166 ? 34.459 -16.274 14.751 1.00 36.81 166 ILE A N 1
ATOM 1296 C CA . ILE A 1 166 ? 35.562 -16.061 15.727 1.00 36.81 166 ILE A CA 1
ATOM 1297 C C . ILE A 1 166 ? 34.967 -15.908 17.135 1.00 36.81 166 ILE A C 1
ATOM 1299 O O . ILE A 1 166 ? 34.106 -15.027 17.344 1.00 36.81 166 ILE A O 1
#